Protein AF-A0A2B5Y6H7-F1 (afdb_monomer_lite)

pLDDT: mean 92.33, std 8.43, range [41.19, 98.56]

Sequence (160 aa):
MNVESIHEKLNVLRNEIKEMGGIIDLDWCGKLLYPYYEYFNDNKLRYRSGSLVAFWGLLIEWEDESGFPFYTGTEEYDCHHFDMYVKEFLKYAPKIKRQFPNVYLAIVKSLMELDKREQWESEFPNICKELFDNVRGELFHTDVQNIDYDKVYQEGRMLY

Structure (mmCIF, N/CA/C/O backbone):
data_AF-A0A2B5Y6H7-F1
#
_entry.id   AF-A0A2B5Y6H7-F1
#
loop_
_atom_site.group_PDB
_atom_site.id
_atom_site.type_symbol
_atom_site.label_atom_id
_atom_site.label_alt_id
_atom_site.label_comp_id
_atom_site.label_asym_id
_atom_site.label_entity_id
_atom_site.label_seq_id
_atom_site.pdbx_PDB_ins_code
_atom_site.Cartn_x
_atom_site.Cartn_y
_atom_site.Cartn_z
_atom_site.occupancy
_atom_site.B_iso_or_equiv
_atom_site.auth_seq_id
_atom_site.auth_comp_id
_atom_site.auth_asym_id
_atom_site.auth_atom_id
_atom_site.pdbx_PDB_model_num
ATOM 1 N N . MET A 1 1 ? 4.435 -25.465 -8.992 1.00 41.19 1 MET A N 1
ATOM 2 C CA . MET A 1 1 ? 4.815 -24.501 -7.941 1.00 41.19 1 MET A CA 1
ATOM 3 C C . MET A 1 1 ? 3.761 -24.579 -6.860 1.00 41.19 1 MET A C 1
ATOM 5 O O . MET A 1 1 ? 2.588 -24.446 -7.187 1.00 41.19 1 MET A O 1
ATOM 9 N N . ASN A 1 2 ? 4.152 -24.894 -5.624 1.00 44.19 2 ASN A N 1
ATOM 10 C CA . ASN A 1 2 ? 3.255 -24.726 -4.484 1.00 44.19 2 ASN A CA 1
ATOM 11 C C . ASN A 1 2 ? 3.038 -23.220 -4.350 1.00 44.19 2 ASN A C 1
ATOM 13 O O . ASN A 1 2 ? 3.989 -22.497 -4.074 1.00 44.19 2 ASN A O 1
ATOM 17 N N . VAL A 1 3 ? 1.831 -22.744 -4.643 1.00 58.78 3 VAL A N 1
ATOM 18 C CA . VAL A 1 3 ? 1.465 -21.363 -4.335 1.00 58.78 3 VAL A CA 1
ATOM 19 C C . VAL A 1 3 ? 1.400 -21.302 -2.814 1.00 58.78 3 VAL A C 1
ATOM 21 O O . VAL A 1 3 ? 0.500 -21.899 -2.223 1.00 58.78 3 VAL A O 1
ATOM 24 N N . GLU A 1 4 ? 2.397 -20.683 -2.181 1.00 74.56 4 GLU A N 1
ATOM 25 C CA . GLU A 1 4 ? 2.371 -20.467 -0.734 1.00 74.56 4 GLU A CA 1
ATOM 26 C C . GLU A 1 4 ? 1.090 -19.722 -0.361 1.00 74.56 4 GLU A C 1
ATOM 28 O O . GLU A 1 4 ? 0.618 -18.833 -1.075 1.00 74.56 4 GLU A O 1
ATOM 33 N N . SER A 1 5 ? 0.475 -20.116 0.746 1.00 91.31 5 SER A N 1
ATOM 34 C CA . SER A 1 5 ? -0.770 -19.493 1.167 1.00 91.31 5 SER A CA 1
ATOM 35 C C . SER A 1 5 ? -0.493 -18.119 1.781 1.00 91.31 5 SER A C 1
ATOM 37 O O . SER A 1 5 ? 0.464 -17.943 2.535 1.00 91.31 5 SER A O 1
ATOM 39 N N . ILE A 1 6 ? -1.399 -17.157 1.580 1.00 94.38 6 ILE A N 1
ATOM 40 C CA . ILE A 1 6 ? -1.380 -15.869 2.301 1.00 94.38 6 ILE A CA 1
ATOM 41 C C . ILE A 1 6 ? -1.240 -16.056 3.821 1.00 94.38 6 ILE A C 1
ATOM 43 O O . ILE A 1 6 ? -0.663 -15.229 4.520 1.00 94.38 6 ILE A O 1
ATOM 47 N N . HIS A 1 7 ? -1.755 -17.164 4.361 1.00 94.69 7 HIS A N 1
ATOM 48 C CA . HIS A 1 7 ? -1.626 -17.475 5.776 1.00 94.69 7 HIS A CA 1
ATOM 49 C C . HIS A 1 7 ? -0.163 -17.661 6.198 1.00 94.69 7 HIS A C 1
ATOM 51 O O . HIS A 1 7 ? 0.236 -17.113 7.224 1.00 94.69 7 HIS A O 1
ATOM 57 N N . GLU A 1 8 ? 0.614 -18.414 5.419 1.00 95.06 8 GLU A N 1
ATOM 58 C CA . GLU A 1 8 ? 2.041 -18.647 5.658 1.00 95.06 8 GLU A CA 1
ATOM 59 C C . GLU A 1 8 ? 2.830 -17.353 5.490 1.00 95.06 8 GLU A C 1
ATOM 61 O O . GLU A 1 8 ? 3.548 -16.974 6.411 1.00 95.06 8 GLU A O 1
ATOM 66 N N . LYS A 1 9 ? 2.606 -16.607 4.403 1.00 95.56 9 LYS A N 1
ATOM 67 C CA . LYS A 1 9 ? 3.276 -15.319 4.166 1.00 95.56 9 LYS A CA 1
ATOM 68 C C . LYS A 1 9 ? 3.047 -14.312 5.289 1.00 95.56 9 LYS A C 1
ATOM 70 O O . LYS A 1 9 ? 3.993 -13.721 5.796 1.00 95.56 9 LYS A O 1
ATOM 75 N N . LEU A 1 10 ? 1.810 -14.188 5.772 1.00 95.62 10 LEU A N 1
ATOM 76 C CA . LEU A 1 10 ? 1.516 -13.318 6.911 1.00 95.62 10 LEU A CA 1
ATOM 77 C C . LEU A 1 10 ? 2.076 -13.847 8.239 1.00 95.62 10 LEU A C 1
ATOM 79 O O . LEU A 1 10 ? 2.258 -13.055 9.157 1.00 95.62 10 LEU A O 1
ATOM 83 N N . ASN A 1 11 ? 2.320 -15.155 8.392 1.00 94.69 11 ASN A N 1
ATOM 84 C CA . ASN A 1 11 ? 3.066 -15.668 9.549 1.00 94.69 11 ASN A CA 1
ATOM 85 C C . ASN A 1 11 ? 4.5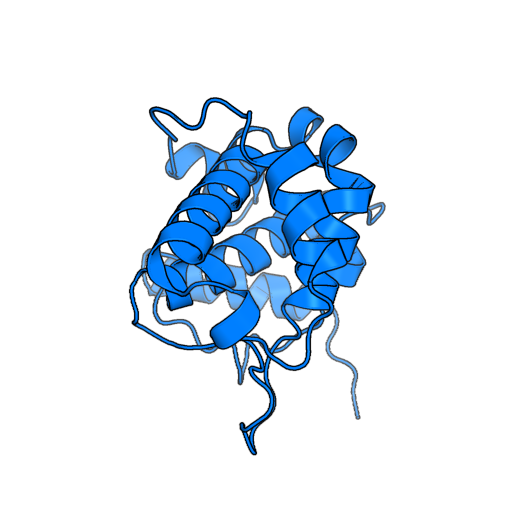48 -15.286 9.455 1.00 94.69 11 ASN A C 1
ATOM 87 O O . ASN A 1 11 ? 5.117 -14.884 10.466 1.00 94.69 11 ASN A O 1
ATOM 91 N N . VAL A 1 12 ? 5.153 -15.392 8.267 1.00 95.81 12 VAL A N 1
ATOM 92 C CA . VAL A 1 12 ? 6.550 -14.995 8.031 1.00 95.81 12 VAL A CA 1
ATOM 93 C C . VAL A 1 12 ? 6.722 -13.504 8.306 1.00 95.81 12 VAL A C 1
ATOM 95 O O . VAL A 1 12 ? 7.489 -13.163 9.199 1.00 95.81 12 VAL A O 1
ATOM 98 N N . LEU A 1 13 ? 5.918 -12.643 7.670 1.00 95.69 13 LEU A N 1
ATOM 99 C CA . LEU A 1 13 ? 5.938 -11.190 7.892 1.00 95.69 13 LEU A CA 1
ATOM 100 C C . LEU A 1 13 ? 5.834 -10.844 9.376 1.00 95.69 13 LEU A C 1
ATOM 102 O O . LEU A 1 13 ? 6.593 -10.042 9.909 1.00 95.69 13 LEU A O 1
ATOM 106 N N . ARG A 1 14 ? 4.890 -11.485 10.067 1.00 94.19 14 ARG A N 1
ATOM 107 C CA . ARG A 1 14 ? 4.683 -11.271 11.494 1.00 94.19 14 ARG A CA 1
ATOM 108 C C . ARG A 1 14 ? 5.924 -11.610 12.324 1.00 94.19 14 ARG A C 1
ATOM 110 O O . ARG A 1 14 ? 6.213 -10.914 13.295 1.00 94.19 14 ARG A O 1
ATOM 117 N N . ASN A 1 15 ? 6.594 -12.711 12.001 1.00 93.94 15 ASN A N 1
ATOM 118 C CA . ASN A 1 15 ? 7.781 -13.149 12.723 1.00 93.94 15 ASN A CA 1
ATOM 119 C C . ASN A 1 15 ? 8.968 -12.228 12.438 1.00 93.94 15 ASN A C 1
ATOM 121 O O . ASN A 1 15 ? 9.637 -11.836 13.388 1.00 93.94 15 ASN A O 1
ATOM 125 N N . GLU A 1 16 ? 9.163 -11.820 11.184 1.00 93.56 16 GLU A N 1
ATOM 126 C CA . GLU A 1 16 ? 10.231 -10.888 10.812 1.00 93.56 16 GLU A CA 1
ATOM 127 C C . GLU A 1 16 ? 10.041 -9.519 11.479 1.00 93.56 16 GLU A C 1
ATOM 129 O O . GLU A 1 16 ? 10.975 -9.021 12.098 1.00 93.56 16 GLU A O 1
ATOM 134 N N . ILE A 1 17 ? 8.813 -8.978 11.518 1.00 92.75 17 ILE A N 1
ATOM 135 C CA . ILE A 1 17 ? 8.529 -7.722 12.239 1.00 92.75 17 ILE A CA 1
ATOM 136 C C . ILE A 1 17 ? 8.917 -7.813 13.721 1.00 92.75 17 ILE A C 1
ATOM 138 O O . ILE A 1 17 ? 9.434 -6.861 14.306 1.00 92.75 17 ILE A O 1
ATOM 142 N N . LYS A 1 18 ? 8.657 -8.959 14.358 1.00 90.62 18 LYS A N 1
ATOM 143 C CA . LYS A 1 18 ? 9.010 -9.175 15.767 1.00 90.62 18 LYS A CA 1
ATOM 144 C C . LYS A 1 18 ? 10.511 -9.316 15.984 1.00 90.62 18 LYS A C 1
ATOM 146 O O . LYS A 1 18 ? 10.998 -8.869 17.016 1.00 90.62 18 LYS A O 1
ATOM 151 N N . GLU A 1 19 ? 11.203 -9.981 15.067 1.00 89.31 19 GLU A N 1
ATOM 152 C CA . GLU A 1 19 ? 12.645 -10.214 15.143 1.00 89.31 19 GLU A CA 1
ATOM 153 C C . GLU A 1 19 ? 13.430 -8.919 14.911 1.00 89.31 19 GLU A C 1
ATOM 155 O O . GLU A 1 19 ? 14.331 -8.604 15.686 1.00 89.31 19 GLU A O 1
ATOM 160 N N . MET A 1 20 ? 13.023 -8.136 13.911 1.00 87.44 20 MET A N 1
ATOM 161 C CA . MET A 1 20 ? 13.678 -6.886 13.516 1.00 87.44 20 MET A CA 1
ATOM 162 C C . MET A 1 20 ? 13.225 -5.678 14.348 1.00 87.44 20 MET A C 1
ATOM 164 O O . MET A 1 20 ? 13.882 -4.642 14.356 1.00 87.44 20 MET A O 1
ATOM 168 N N . GLY A 1 21 ? 12.103 -5.791 15.068 1.00 86.12 21 GLY A N 1
ATOM 169 C CA . GLY A 1 21 ? 11.526 -4.688 15.842 1.00 86.12 21 GLY A CA 1
ATOM 170 C C . GLY A 1 21 ? 10.873 -3.599 14.980 1.00 86.12 21 GLY A C 1
ATOM 171 O O . GLY A 1 21 ? 10.641 -2.494 15.468 1.00 86.12 21 GLY A O 1
ATOM 172 N N . GLY A 1 22 ? 10.569 -3.900 13.715 1.00 88.12 22 GLY A N 1
ATOM 173 C CA . GLY A 1 22 ? 10.042 -2.962 12.726 1.00 88.12 22 GLY A CA 1
ATOM 174 C C . GLY A 1 22 ? 9.714 -3.651 11.401 1.00 88.12 22 GLY A C 1
ATOM 175 O O . GLY A 1 22 ? 9.848 -4.863 11.283 1.00 88.12 22 GLY A O 1
ATOM 176 N N . ILE A 1 23 ? 9.248 -2.885 10.414 1.00 89.38 23 ILE A N 1
ATOM 177 C CA . ILE A 1 23 ? 8.813 -3.391 9.098 1.00 89.38 23 ILE A CA 1
ATOM 178 C C . ILE A 1 23 ? 9.712 -2.915 7.940 1.00 89.38 23 ILE A C 1
ATOM 180 O O . ILE A 1 23 ? 9.321 -2.997 6.783 1.00 89.38 23 ILE A O 1
ATOM 184 N N . ILE A 1 24 ? 10.896 -2.400 8.273 1.00 87.69 24 ILE A N 1
ATOM 185 C CA . ILE A 1 24 ? 11.934 -1.953 7.334 1.00 87.69 24 ILE A CA 1
ATOM 186 C C . ILE A 1 24 ? 13.042 -3.016 7.314 1.00 87.69 24 ILE A C 1
ATOM 188 O O . ILE A 1 24 ? 13.235 -3.699 8.325 1.00 87.69 24 ILE A O 1
ATOM 192 N N . ASP A 1 25 ? 13.761 -3.128 6.200 1.00 89.62 25 ASP A N 1
ATOM 193 C CA . ASP A 1 25 ? 14.863 -4.059 5.944 1.00 89.62 25 ASP A CA 1
ATOM 194 C C . ASP A 1 25 ? 14.410 -5.528 6.022 1.00 89.62 25 ASP A C 1
ATOM 196 O O . ASP A 1 25 ? 15.066 -6.397 6.601 1.00 89.62 25 ASP A O 1
ATOM 200 N N . LEU A 1 26 ? 13.216 -5.805 5.479 1.00 93.94 26 LEU A N 1
ATOM 201 C CA . LEU A 1 26 ? 12.676 -7.165 5.362 1.00 93.94 26 LEU A CA 1
ATOM 202 C C . LEU A 1 26 ? 12.898 -7.732 3.953 1.00 93.94 26 LEU A C 1
ATOM 204 O O . LEU A 1 26 ? 13.031 -6.999 2.975 1.00 93.94 26 LEU A O 1
ATOM 208 N N . ASP A 1 27 ? 12.874 -9.063 3.816 1.00 93.62 27 ASP A N 1
ATOM 209 C CA . ASP A 1 27 ? 13.116 -9.756 2.540 1.00 93.62 27 ASP A CA 1
ATOM 210 C C . ASP A 1 27 ? 11.882 -9.720 1.609 1.00 93.62 27 ASP A C 1
ATOM 212 O O . ASP A 1 27 ? 11.265 -10.744 1.286 1.00 93.62 27 ASP A O 1
ATOM 216 N N . TRP A 1 28 ? 11.490 -8.508 1.201 1.00 95.25 28 TRP A N 1
ATOM 217 C CA . TRP A 1 28 ? 10.280 -8.195 0.435 1.00 95.25 28 TRP A CA 1
ATOM 218 C C . TRP A 1 28 ? 10.212 -8.867 -0.932 1.00 95.25 28 TRP A C 1
ATOM 220 O O . TRP A 1 28 ? 9.129 -9.299 -1.333 1.00 95.25 28 TRP A O 1
ATOM 230 N N . CYS A 1 29 ? 11.344 -8.969 -1.629 1.00 93.94 29 CYS A N 1
ATOM 231 C CA . CYS A 1 29 ? 11.440 -9.578 -2.959 1.00 93.94 29 CYS A CA 1
ATOM 232 C C . CYS A 1 29 ? 11.867 -11.057 -2.925 1.00 93.94 29 CYS A C 1
ATOM 234 O O . CYS A 1 29 ? 11.866 -11.718 -3.959 1.00 93.94 29 CYS A O 1
ATOM 236 N N . GLY A 1 30 ? 12.180 -11.605 -1.747 1.00 93.12 30 GLY A N 1
ATOM 237 C CA . GLY A 1 30 ? 12.441 -13.027 -1.530 1.00 93.12 30 GLY A CA 1
ATOM 238 C C . GLY A 1 30 ? 11.331 -13.688 -0.715 1.00 93.12 30 GLY A C 1
ATOM 239 O O . GLY A 1 30 ? 10.242 -13.981 -1.220 1.00 93.12 30 GLY A O 1
ATOM 240 N N . LYS A 1 31 ? 11.590 -13.958 0.567 1.00 93.75 31 LYS A N 1
ATOM 241 C CA . LYS A 1 31 ? 10.668 -14.673 1.472 1.00 93.75 31 LYS A CA 1
ATOM 242 C C . LYS A 1 31 ? 9.283 -14.045 1.565 1.00 93.75 31 LYS A C 1
ATOM 244 O O . LYS A 1 31 ? 8.303 -14.777 1.725 1.00 93.75 31 LYS A O 1
ATOM 249 N N . LEU A 1 32 ? 9.174 -12.726 1.474 1.00 95.38 32 LEU A N 1
ATOM 250 C CA . LEU A 1 32 ? 7.906 -12.011 1.590 1.00 95.38 32 LEU A CA 1
ATOM 251 C C . LEU A 1 32 ? 7.265 -11.686 0.242 1.00 95.38 32 LEU A C 1
ATOM 253 O O . LEU A 1 32 ? 6.168 -11.126 0.244 1.00 95.38 32 LEU A O 1
ATOM 257 N N . LEU A 1 33 ? 7.863 -12.086 -0.884 1.00 96.19 33 LEU A N 1
ATOM 258 C CA . LEU A 1 33 ? 7.290 -11.850 -2.204 1.00 96.19 33 LEU A CA 1
ATOM 259 C C . LEU A 1 33 ? 5.940 -12.565 -2.338 1.00 96.19 33 LEU A C 1
ATOM 261 O O . LEU A 1 33 ? 5.850 -13.798 -2.307 1.00 96.19 33 LEU A O 1
ATOM 265 N N . TYR A 1 34 ? 4.874 -11.771 -2.442 1.00 96.88 34 TYR A N 1
ATOM 266 C CA . TYR A 1 34 ? 3.496 -12.241 -2.522 1.00 96.88 34 TYR A CA 1
ATOM 267 C C . TYR A 1 34 ? 2.563 -11.127 -3.022 1.00 96.88 34 TYR A C 1
ATOM 269 O O . TYR A 1 34 ? 2.774 -9.969 -2.658 1.00 96.88 34 TYR A O 1
ATOM 277 N N . PRO A 1 35 ? 1.499 -11.430 -3.792 1.00 96.88 35 PRO A N 1
ATOM 278 C CA . PRO A 1 35 ? 0.531 -10.428 -4.242 1.00 96.88 35 PRO A CA 1
ATOM 279 C C . PRO A 1 35 ? -0.459 -10.050 -3.122 1.00 96.88 35 PRO A C 1
ATOM 281 O O . PRO A 1 35 ? -1.652 -10.344 -3.185 1.00 96.88 35 PRO A O 1
ATOM 284 N N . TYR A 1 36 ? 0.014 -9.380 -2.066 1.00 98.00 36 TYR A N 1
ATOM 285 C CA . TYR A 1 36 ? -0.821 -9.007 -0.913 1.00 98.00 36 TYR A CA 1
ATOM 286 C C . TYR A 1 36 ? -2.026 -8.130 -1.299 1.00 98.00 36 TYR A C 1
ATOM 288 O O . TYR A 1 36 ? -3.072 -8.200 -0.649 1.00 98.00 36 TYR A O 1
ATOM 296 N N . TYR A 1 37 ? -1.921 -7.344 -2.376 1.00 98.31 37 TYR A N 1
ATOM 297 C CA . TYR A 1 37 ? -3.003 -6.484 -2.869 1.00 98.31 37 TYR A CA 1
ATOM 298 C C . TYR A 1 37 ? -4.311 -7.241 -3.161 1.00 98.31 37 TYR A C 1
ATOM 300 O O . TYR A 1 37 ? -5.392 -6.680 -2.973 1.00 98.31 37 TYR A O 1
ATOM 308 N N . GLU A 1 38 ? -4.246 -8.529 -3.522 1.00 97.94 38 GLU A N 1
ATOM 309 C CA . GLU A 1 38 ? -5.430 -9.367 -3.778 1.00 97.94 38 GLU A CA 1
ATOM 310 C C . GLU A 1 38 ? -6.323 -9.532 -2.536 1.00 97.94 38 GLU A C 1
ATOM 312 O O . GLU A 1 38 ? -7.513 -9.842 -2.635 1.00 97.94 38 GLU A O 1
ATOM 317 N N . TYR A 1 39 ? -5.770 -9.283 -1.347 1.00 97.75 39 TYR A N 1
ATOM 318 C CA . TYR A 1 39 ? -6.416 -9.544 -0.066 1.00 97.75 39 TYR A CA 1
ATOM 319 C C . TYR A 1 39 ? -6.908 -8.282 0.650 1.00 97.75 39 TYR A C 1
ATOM 321 O O . TYR A 1 39 ? -7.474 -8.393 1.739 1.00 97.75 39 TYR A O 1
ATOM 329 N N . PHE A 1 40 ? -6.793 -7.086 0.059 1.00 98.06 40 PHE A N 1
ATOM 330 C CA . PHE A 1 40 ? -7.254 -5.827 0.677 1.00 98.06 40 PHE A CA 1
ATOM 331 C C . PHE A 1 40 ? -8.750 -5.811 1.014 1.00 98.06 40 PHE A C 1
ATOM 333 O O . PHE A 1 40 ? -9.187 -5.124 1.942 1.00 98.06 40 PHE A O 1
ATOM 340 N N . ASN A 1 41 ? -9.543 -6.622 0.315 1.00 96.94 41 ASN A N 1
ATOM 341 C CA . ASN A 1 41 ? -10.977 -6.771 0.542 1.00 96.94 41 ASN A CA 1
ATOM 342 C C . ASN A 1 41 ? -11.398 -8.203 0.920 1.00 96.94 41 ASN A C 1
ATOM 344 O O . ASN A 1 41 ? -12.585 -8.524 0.864 1.00 96.94 41 ASN A O 1
ATOM 348 N N . ASP A 1 42 ? -10.457 -9.050 1.351 1.00 96.94 42 ASP A N 1
ATOM 349 C CA . ASP A 1 42 ? -10.722 -10.439 1.750 1.00 96.94 42 ASP A CA 1
ATOM 350 C C . ASP A 1 42 ? -11.791 -10.542 2.857 1.00 96.94 42 ASP A C 1
ATOM 352 O O . ASP A 1 42 ? -11.970 -9.636 3.673 1.00 96.94 42 ASP A O 1
ATOM 356 N N . ASN A 1 43 ? -12.519 -11.655 2.933 1.00 94.69 43 ASN A N 1
ATOM 357 C CA . ASN A 1 43 ? -13.540 -11.864 3.965 1.00 94.69 43 ASN A CA 1
ATOM 358 C C . ASN A 1 43 ? -12.947 -12.001 5.379 1.00 94.69 43 ASN A C 1
ATOM 360 O O . ASN A 1 43 ? -13.574 -11.588 6.360 1.00 94.69 43 ASN A O 1
ATOM 364 N N . LYS A 1 44 ? -11.736 -12.546 5.500 1.00 94.62 44 LYS A N 1
ATOM 365 C CA . LYS A 1 44 ? -11.021 -12.746 6.758 1.00 94.62 44 LYS A CA 1
ATOM 366 C C . LYS A 1 44 ? -10.260 -11.479 7.129 1.00 94.62 44 LYS A C 1
ATOM 368 O O . LYS A 1 44 ? -9.327 -11.057 6.452 1.00 94.62 44 LYS A O 1
ATOM 373 N N . LEU A 1 45 ? -10.612 -10.922 8.289 1.00 93.56 45 LEU A N 1
ATOM 374 C CA . LEU A 1 45 ? -10.020 -9.684 8.803 1.00 93.56 45 LEU A CA 1
ATOM 375 C C . LEU A 1 45 ? -8.487 -9.728 8.849 1.00 93.56 45 LEU A C 1
ATOM 377 O O . LEU A 1 45 ? -7.855 -8.753 8.472 1.00 93.56 45 LEU A O 1
ATOM 381 N N . ARG A 1 46 ? -7.914 -10.866 9.261 1.00 93.62 46 ARG A N 1
ATOM 382 C CA . ARG A 1 46 ? -6.463 -11.074 9.338 1.00 93.62 46 ARG A CA 1
ATOM 383 C C . ARG A 1 46 ? -5.764 -10.901 7.986 1.00 93.62 46 ARG A C 1
ATOM 385 O O . ARG A 1 46 ? -4.659 -10.379 7.950 1.00 93.62 46 ARG A O 1
ATOM 392 N N . TYR A 1 47 ? -6.376 -11.374 6.901 1.00 95.56 47 TYR A N 1
ATOM 393 C CA . TYR A 1 47 ? -5.764 -11.287 5.575 1.00 95.56 47 TYR A CA 1
ATOM 394 C C . TYR A 1 47 ? -5.834 -9.858 5.049 1.00 95.56 47 TYR A C 1
ATOM 396 O O . TYR A 1 47 ? -4.828 -9.360 4.558 1.00 95.56 47 TYR A O 1
ATOM 404 N N . ARG A 1 48 ? -6.959 -9.164 5.274 1.00 96.00 48 ARG A N 1
ATOM 405 C CA . ARG A 1 48 ? -7.068 -7.727 4.985 1.00 96.00 48 ARG A CA 1
ATOM 406 C C . ARG A 1 48 ? -6.035 -6.909 5.748 1.00 96.00 48 ARG A C 1
ATOM 408 O O . ARG A 1 48 ? -5.229 -6.223 5.134 1.00 96.00 48 ARG A O 1
ATOM 415 N N . SER A 1 49 ? -6.059 -6.991 7.080 1.00 95.81 49 SER A N 1
ATOM 416 C CA . SER A 1 49 ? -5.205 -6.168 7.938 1.00 95.81 49 SER A CA 1
ATOM 417 C C . SER A 1 49 ? -3.732 -6.435 7.670 1.00 95.81 49 SER A C 1
ATOM 419 O O . SER A 1 49 ? -2.950 -5.499 7.547 1.00 95.81 49 SER A O 1
ATOM 421 N N . GLY A 1 50 ? -3.359 -7.708 7.529 1.00 96.38 50 GLY A N 1
ATOM 422 C CA . GLY A 1 50 ? -1.968 -8.063 7.320 1.00 96.38 50 GLY A CA 1
ATOM 423 C C . GLY A 1 50 ? -1.437 -7.689 5.948 1.00 96.38 50 GLY A C 1
ATOM 424 O O . GLY A 1 50 ? -0.304 -7.238 5.851 1.00 96.38 50 GLY A O 1
ATOM 425 N N . SER A 1 51 ? -2.266 -7.785 4.913 1.00 97.88 51 SER A N 1
ATOM 426 C CA . SER A 1 51 ? -1.873 -7.368 3.566 1.00 97.88 51 SER A CA 1
ATOM 427 C C . SER A 1 51 ? -1.706 -5.857 3.455 1.00 97.88 51 SER A C 1
ATOM 429 O O . SER A 1 51 ? -0.803 -5.390 2.773 1.00 97.88 51 SER A O 1
ATOM 431 N N . LEU A 1 52 ? -2.534 -5.079 4.161 1.00 98.44 52 LEU A N 1
ATOM 432 C CA . LEU A 1 52 ? -2.369 -3.626 4.229 1.00 98.44 52 LEU A CA 1
ATOM 433 C C . LEU A 1 52 ? -1.080 -3.237 4.961 1.00 98.44 52 LEU A C 1
ATOM 435 O O . LEU A 1 52 ? -0.390 -2.323 4.526 1.00 98.44 52 LEU A O 1
ATOM 439 N N . VAL A 1 53 ? -0.725 -3.952 6.033 1.00 97.62 53 VAL A N 1
ATOM 440 C CA . VAL A 1 53 ? 0.564 -3.742 6.705 1.00 97.62 53 VAL A CA 1
ATOM 441 C C . VAL A 1 53 ? 1.734 -4.151 5.813 1.00 97.62 53 VAL A C 1
ATOM 443 O O . VAL A 1 53 ? 2.709 -3.417 5.766 1.00 97.62 53 VAL A O 1
ATOM 446 N N . ALA A 1 54 ? 1.629 -5.247 5.055 1.00 97.81 54 ALA A N 1
ATOM 447 C CA . ALA A 1 54 ? 2.637 -5.604 4.056 1.00 97.81 54 ALA A CA 1
ATOM 448 C C . ALA A 1 54 ? 2.821 -4.487 3.018 1.00 97.81 54 ALA A C 1
ATOM 450 O O . ALA A 1 54 ? 3.945 -4.098 2.732 1.00 97.81 54 ALA A O 1
ATOM 451 N N . PHE A 1 55 ? 1.724 -3.916 2.508 1.00 98.50 55 PHE A N 1
ATOM 452 C CA . PHE A 1 55 ? 1.807 -2.792 1.578 1.00 98.50 55 PHE A CA 1
ATOM 453 C C . PHE A 1 55 ? 2.465 -1.561 2.202 1.00 98.50 55 PHE A C 1
ATOM 455 O O . PHE A 1 55 ? 3.341 -0.970 1.583 1.00 98.50 55 PHE A O 1
ATOM 462 N N . TRP A 1 56 ? 2.100 -1.205 3.435 1.00 98.12 56 TRP A N 1
ATOM 463 C CA . TRP A 1 56 ? 2.788 -0.135 4.156 1.00 98.12 56 TRP A CA 1
ATOM 464 C C . TRP A 1 56 ? 4.287 -0.426 4.329 1.00 98.12 56 TRP A C 1
ATOM 466 O O . TRP A 1 56 ? 5.093 0.468 4.105 1.00 98.12 56 TRP A O 1
ATOM 476 N N . GLY A 1 57 ? 4.651 -1.674 4.637 1.00 97.19 57 GLY A N 1
ATOM 477 C CA . GLY A 1 57 ? 6.032 -2.154 4.699 1.00 97.19 57 GLY A CA 1
ATOM 478 C C . GLY A 1 57 ? 6.816 -1.908 3.411 1.00 97.19 57 GLY A C 1
ATOM 479 O O . GLY A 1 57 ? 7.872 -1.292 3.439 1.00 97.19 57 GLY A O 1
ATOM 480 N N . LEU A 1 58 ? 6.249 -2.291 2.266 1.00 97.81 58 LEU A N 1
ATOM 481 C CA . LEU A 1 58 ? 6.856 -2.047 0.952 1.00 97.81 58 LEU A CA 1
ATOM 482 C C . LEU A 1 58 ? 7.063 -0.549 0.667 1.00 97.81 58 LEU A C 1
ATOM 484 O O . LEU A 1 58 ? 8.061 -0.166 0.066 1.00 97.81 58 LEU A O 1
ATOM 488 N N . LEU A 1 59 ? 6.114 0.298 1.082 1.00 97.69 59 LEU A N 1
ATOM 489 C CA . LEU A 1 59 ? 6.222 1.748 0.906 1.00 97.69 59 LEU A CA 1
ATOM 490 C C . LEU A 1 59 ? 7.315 2.345 1.792 1.00 97.69 59 LEU A C 1
ATOM 492 O O . LEU A 1 59 ? 8.084 3.165 1.307 1.00 97.69 59 LEU A O 1
ATOM 496 N N . ILE A 1 60 ? 7.383 1.952 3.067 1.00 95.12 60 ILE A N 1
ATOM 497 C CA . ILE A 1 60 ? 8.359 2.519 4.003 1.00 95.12 60 ILE A CA 1
ATOM 498 C C . ILE A 1 60 ? 9.780 2.017 3.731 1.00 95.12 60 ILE A C 1
ATOM 500 O O . ILE A 1 60 ? 10.721 2.775 3.914 1.00 95.12 60 ILE A O 1
ATOM 504 N N . GLU A 1 61 ? 9.931 0.787 3.230 1.00 94.94 61 GLU A N 1
ATOM 505 C CA . GLU A 1 61 ? 11.205 0.262 2.724 1.00 94.94 61 GLU A CA 1
ATOM 506 C C . GLU A 1 61 ? 11.801 1.190 1.658 1.00 94.94 61 GLU A C 1
ATOM 508 O O . GLU A 1 61 ? 12.970 1.569 1.724 1.00 94.94 61 GLU A O 1
ATOM 513 N N . TRP A 1 62 ? 10.951 1.596 0.710 1.00 94.75 62 TRP A N 1
ATOM 514 C CA . TRP A 1 62 ? 11.312 2.531 -0.347 1.00 94.75 62 TRP A CA 1
ATOM 515 C C . TRP A 1 62 ? 11.514 3.945 0.204 1.00 94.75 62 TRP A C 1
ATOM 517 O O . TRP A 1 62 ? 12.488 4.617 -0.134 1.00 94.75 62 TRP A O 1
ATOM 527 N N . GLU A 1 63 ? 10.606 4.425 1.057 1.00 92.94 63 GLU A N 1
ATOM 528 C CA . GLU A 1 63 ? 10.663 5.762 1.665 1.00 92.94 63 GLU A CA 1
ATOM 529 C C . GLU A 1 63 ? 11.962 5.965 2.454 1.00 92.94 63 GLU A C 1
ATOM 531 O O . GLU A 1 63 ? 12.559 7.032 2.370 1.00 92.94 63 GLU A O 1
ATOM 536 N N . ASP A 1 64 ? 12.440 4.942 3.157 1.00 92.19 64 ASP A N 1
ATOM 537 C CA . ASP A 1 64 ? 13.694 4.975 3.917 1.00 92.19 64 ASP A CA 1
ATOM 538 C C . ASP A 1 64 ? 14.941 4.682 3.060 1.00 92.19 64 ASP A C 1
ATOM 540 O O . ASP A 1 64 ? 16.060 4.755 3.555 1.00 92.19 64 ASP A O 1
ATO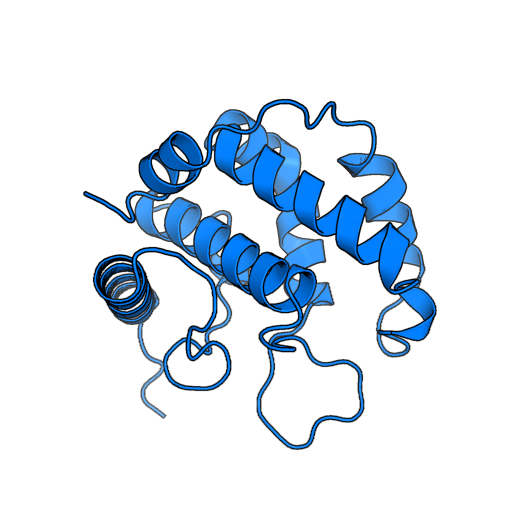M 544 N N . GLU A 1 65 ? 14.764 4.367 1.771 1.00 91.88 65 GLU A N 1
ATOM 545 C CA . GLU A 1 65 ? 15.842 4.000 0.832 1.00 91.88 65 GLU A CA 1
ATOM 546 C C . GLU A 1 65 ? 16.639 2.755 1.275 1.00 91.88 65 GLU A C 1
ATOM 548 O O . GLU A 1 65 ? 17.748 2.508 0.797 1.00 91.88 65 GLU A O 1
ATOM 553 N N . SER A 1 66 ? 16.051 1.945 2.162 1.00 89.00 66 SER A N 1
ATOM 554 C CA . SER A 1 66 ? 16.606 0.672 2.636 1.00 89.00 66 SER A CA 1
ATOM 555 C C . SER A 1 66 ? 16.467 -0.435 1.581 1.00 89.00 66 SER A C 1
ATOM 557 O O . SER A 1 66 ? 17.333 -1.303 1.458 1.00 89.00 66 SER A O 1
ATOM 559 N N . GLY A 1 67 ? 15.451 -0.336 0.719 1.00 90.88 67 GLY A N 1
ATOM 560 C CA . GLY A 1 67 ? 15.261 -1.224 -0.421 1.00 90.88 67 GLY A CA 1
ATOM 561 C C . GLY A 1 67 ? 14.234 -0.693 -1.419 1.00 90.88 67 GLY A C 1
ATOM 562 O O . GLY A 1 67 ? 13.405 0.151 -1.098 1.00 90.88 67 GLY A O 1
ATOM 563 N N . PHE A 1 68 ? 14.262 -1.217 -2.647 1.00 92.88 68 PHE A N 1
ATOM 564 C CA . PHE A 1 68 ? 13.383 -0.781 -3.742 1.00 92.88 68 PHE A CA 1
ATOM 565 C C . PHE A 1 68 ? 12.497 -1.945 -4.201 1.00 92.88 68 PHE A C 1
ATOM 567 O O . PHE A 1 68 ? 12.798 -2.609 -5.192 1.00 92.88 68 PHE A O 1
ATOM 574 N N . PRO A 1 69 ? 11.427 -2.276 -3.452 1.00 94.75 69 PRO A N 1
ATOM 575 C CA . PRO A 1 69 ? 10.705 -3.526 -3.668 1.00 94.75 69 PRO A CA 1
ATOM 576 C C . PRO A 1 69 ? 9.749 -3.521 -4.867 1.00 94.75 69 PRO A C 1
ATOM 578 O O . PRO A 1 69 ? 9.208 -4.576 -5.208 1.00 94.75 69 PRO A O 1
ATOM 581 N N . PHE A 1 70 ? 9.482 -2.368 -5.486 1.00 96.06 70 PHE A N 1
ATOM 582 C CA . PHE A 1 70 ? 8.584 -2.274 -6.639 1.00 96.06 70 PHE A CA 1
ATOM 583 C C . PHE A 1 70 ? 9.325 -2.288 -7.980 1.00 96.06 70 PHE A C 1
ATOM 585 O O . PHE A 1 70 ? 10.430 -1.783 -8.112 1.00 96.06 70 PHE A O 1
ATOM 592 N N . TYR A 1 71 ? 8.670 -2.843 -8.996 1.00 94.12 71 TYR A N 1
ATOM 593 C CA . TYR A 1 71 ? 9.157 -2.864 -10.371 1.00 94.12 71 TYR A CA 1
ATOM 594 C C . TYR A 1 71 ? 9.027 -1.488 -11.042 1.00 94.12 71 TYR A C 1
ATOM 596 O O . TYR A 1 71 ? 7.905 -0.996 -11.210 1.00 94.12 71 TYR A O 1
ATOM 604 N N . THR A 1 72 ? 10.142 -0.917 -11.499 1.00 92.50 72 THR A N 1
ATOM 605 C CA . THR A 1 72 ? 10.196 0.360 -12.241 1.00 92.50 72 THR A CA 1
ATOM 606 C C . THR A 1 72 ? 10.191 0.170 -13.758 1.00 92.50 72 THR A C 1
ATOM 608 O O . THR A 1 72 ? 9.934 1.107 -14.512 1.00 92.50 72 THR A O 1
ATOM 611 N N . GLY A 1 73 ? 10.436 -1.053 -14.243 1.00 86.06 73 GLY A N 1
ATOM 612 C CA . GLY A 1 73 ? 10.517 -1.347 -15.679 1.00 86.06 73 GLY A CA 1
ATOM 613 C C . GLY A 1 73 ? 11.857 -1.921 -16.130 1.00 86.06 73 GLY A C 1
ATOM 614 O O . GLY A 1 73 ? 11.993 -2.276 -17.302 1.00 86.06 73 GLY A O 1
ATOM 615 N N . THR A 1 74 ? 12.844 -2.005 -15.237 1.00 84.88 74 THR A N 1
ATOM 616 C CA . THR A 1 74 ? 14.234 -2.332 -15.601 1.00 84.88 74 THR A CA 1
ATOM 617 C C . THR A 1 74 ? 14.821 -3.505 -14.823 1.00 84.88 74 THR A C 1
ATOM 619 O O . THR A 1 74 ? 15.842 -4.054 -15.231 1.00 84.88 74 THR A O 1
ATOM 622 N N . GLU A 1 75 ? 14.178 -3.918 -13.736 1.00 87.31 75 GLU A N 1
ATOM 623 C CA . GLU A 1 75 ? 14.668 -4.961 -12.846 1.00 87.31 75 GLU A CA 1
ATOM 624 C C 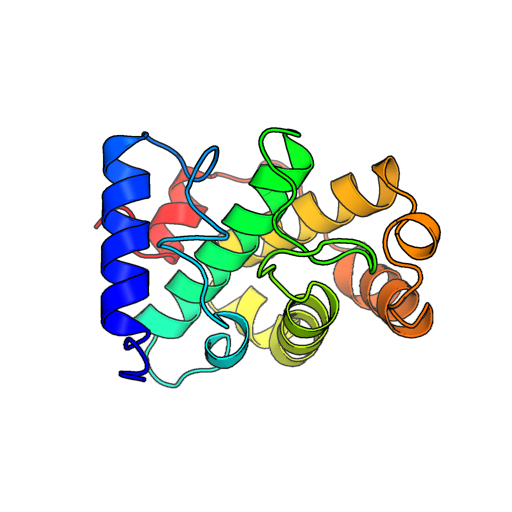. GLU A 1 75 ? 14.587 -6.347 -13.498 1.00 87.31 75 GLU A C 1
ATOM 626 O O . GLU A 1 75 ? 13.589 -6.712 -14.122 1.00 87.31 75 GLU A O 1
ATOM 631 N N . GLU A 1 76 ? 15.648 -7.137 -13.322 1.00 79.94 76 GLU A N 1
ATOM 632 C CA . GLU A 1 76 ? 15.745 -8.522 -13.812 1.00 79.94 76 GLU A CA 1
ATOM 633 C C . GLU A 1 76 ? 15.349 -9.567 -12.748 1.00 79.94 76 GLU A C 1
ATOM 635 O O . GLU A 1 76 ? 15.407 -10.770 -13.006 1.00 79.94 76 GLU A O 1
ATOM 640 N N . TYR A 1 77 ? 14.966 -9.120 -11.548 1.00 82.88 77 TYR A N 1
ATOM 641 C CA . TYR A 1 77 ? 14.522 -9.954 -10.431 1.00 82.88 77 TYR A CA 1
ATOM 642 C C . TYR A 1 77 ? 13.027 -9.755 -10.153 1.00 82.88 77 TYR A C 1
ATOM 644 O O . TYR A 1 77 ? 12.418 -8.794 -10.620 1.00 82.88 77 TYR A O 1
ATOM 652 N N . ASP A 1 78 ? 12.426 -10.686 -9.409 1.00 88.31 78 ASP A N 1
ATOM 653 C CA . ASP A 1 78 ? 11.007 -10.604 -9.079 1.00 88.31 78 ASP A CA 1
ATOM 654 C C . ASP A 1 78 ? 10.743 -9.445 -8.100 1.00 88.31 78 ASP A C 1
ATOM 656 O O . ASP A 1 78 ? 11.282 -9.414 -6.993 1.00 88.31 78 ASP A O 1
ATOM 660 N N . CYS A 1 79 ? 9.874 -8.517 -8.502 1.00 92.62 79 CYS A N 1
ATOM 661 C CA . CYS A 1 79 ? 9.492 -7.337 -7.727 1.00 92.62 79 CYS A CA 1
ATOM 662 C C . CYS A 1 79 ? 7.974 -7.259 -7.528 1.00 92.62 79 CYS A C 1
ATOM 664 O O . CYS A 1 79 ? 7.181 -7.909 -8.215 1.00 92.62 79 CYS A O 1
ATOM 666 N N . HIS A 1 80 ? 7.546 -6.396 -6.611 1.00 96.44 80 HIS A N 1
ATOM 667 C C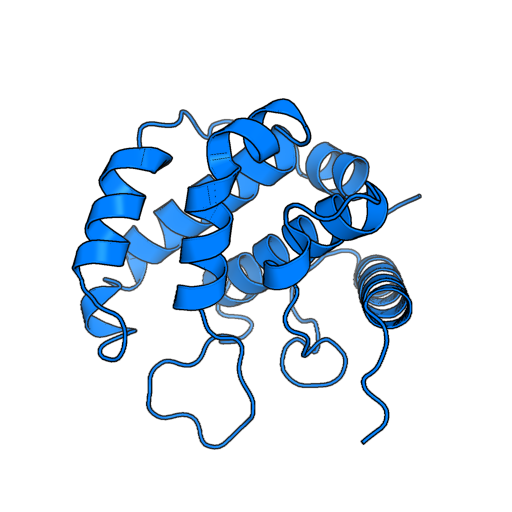A . HIS A 1 80 ? 6.139 -6.055 -6.430 1.00 96.44 80 HIS A CA 1
ATOM 668 C C . HIS A 1 80 ? 5.656 -5.077 -7.509 1.00 96.44 80 HIS A C 1
ATOM 670 O O . HIS A 1 80 ? 6.378 -4.192 -7.957 1.00 96.44 80 HIS A O 1
ATOM 676 N N . HIS A 1 81 ? 4.391 -5.187 -7.907 1.00 95.69 81 HIS A N 1
ATOM 677 C CA . HIS A 1 81 ? 3.797 -4.299 -8.910 1.00 95.69 81 HIS A CA 1
ATOM 678 C C . HIS A 1 81 ? 3.101 -3.105 -8.248 1.00 95.69 81 HIS A C 1
ATOM 680 O O . HIS A 1 81 ? 1.949 -3.229 -7.827 1.00 95.69 81 HIS A O 1
ATOM 686 N N . PHE A 1 82 ? 3.784 -1.958 -8.148 1.00 97.06 82 PHE A N 1
ATOM 687 C CA . PHE A 1 82 ? 3.263 -0.760 -7.470 1.00 97.06 82 PHE A CA 1
ATOM 688 C C . PHE A 1 82 ? 1.857 -0.365 -7.949 1.00 97.06 82 PHE A C 1
ATOM 690 O O . PHE A 1 82 ? 0.964 -0.122 -7.135 1.00 97.06 82 PHE A O 1
ATOM 697 N N . ASP A 1 83 ? 1.612 -0.394 -9.262 1.00 96.94 83 ASP A N 1
ATOM 698 C CA . ASP A 1 83 ? 0.311 -0.057 -9.839 1.00 96.94 83 ASP A CA 1
ATOM 699 C C . ASP A 1 83 ? -0.818 -0.969 -9.345 1.00 96.94 83 ASP A C 1
ATOM 701 O O . ASP A 1 83 ? -1.922 -0.490 -9.086 1.00 96.94 83 ASP A O 1
ATOM 705 N N . MET A 1 84 ? -0.560 -2.268 -9.188 1.00 98.12 84 MET A N 1
ATOM 706 C CA . MET A 1 84 ? -1.549 -3.239 -8.714 1.00 98.12 84 MET A CA 1
ATOM 707 C C . MET A 1 84 ? -1.946 -2.963 -7.262 1.00 98.12 84 MET A C 1
ATOM 709 O O . MET A 1 84 ? -3.137 -2.949 -6.938 1.00 98.12 84 MET A O 1
ATOM 713 N N . TYR A 1 85 ? -0.963 -2.662 -6.409 1.00 98.56 85 TYR A N 1
ATOM 714 C CA . TYR A 1 85 ? -1.201 -2.260 -5.023 1.00 98.56 85 TYR A CA 1
ATOM 715 C C . TYR A 1 85 ? -2.020 -0.973 -4.938 1.00 98.56 85 TYR A C 1
ATOM 717 O O . TYR A 1 85 ? -3.041 -0.929 -4.249 1.00 98.56 85 TYR A O 1
ATOM 725 N N . VAL A 1 86 ? -1.617 0.059 -5.678 1.00 98.12 86 VAL A N 1
ATOM 726 C CA . VAL A 1 86 ? -2.288 1.361 -5.679 1.00 98.12 86 VAL A CA 1
ATOM 727 C C . VAL A 1 86 ? -3.721 1.258 -6.209 1.00 98.12 86 VAL A C 1
ATOM 729 O O . VAL A 1 86 ? -4.640 1.799 -5.591 1.00 98.12 86 VAL A O 1
ATOM 732 N N . LYS A 1 87 ? -3.950 0.525 -7.308 1.00 98.38 87 LYS A N 1
ATOM 733 C CA . LYS A 1 87 ? -5.289 0.312 -7.891 1.00 98.38 87 LYS A CA 1
ATOM 734 C C . LYS A 1 87 ? -6.244 -0.345 -6.897 1.00 98.38 87 LYS A C 1
ATOM 736 O O . LYS A 1 87 ? -7.353 0.154 -6.692 1.00 98.38 87 LYS A O 1
ATOM 741 N N . GLU A 1 88 ? -5.838 -1.447 -6.267 1.00 98.56 88 GLU A N 1
ATOM 742 C CA . GLU A 1 88 ? -6.703 -2.137 -5.303 1.00 98.56 88 GLU A CA 1
ATOM 743 C C . GLU A 1 88 ? -6.860 -1.334 -4.002 1.00 98.56 88 GLU A C 1
ATOM 745 O O . GLU A 1 88 ? -7.947 -1.335 -3.418 1.00 98.56 88 GLU A O 1
ATOM 750 N N . PHE A 1 89 ? -5.835 -0.590 -3.567 1.00 98.56 89 PHE A N 1
ATOM 751 C CA . PHE A 1 89 ? -5.956 0.311 -2.418 1.00 98.56 89 PHE A CA 1
ATOM 752 C C . PHE A 1 89 ? -6.993 1.409 -2.676 1.00 98.56 89 PHE A C 1
ATOM 754 O O . PHE A 1 89 ? -7.913 1.566 -1.875 1.00 98.56 89 PHE A O 1
ATOM 761 N N . LEU A 1 90 ? -6.909 2.110 -3.813 1.00 98.12 90 LEU A N 1
ATOM 762 C CA . LEU A 1 90 ? -7.871 3.145 -4.211 1.00 98.12 90 LEU A CA 1
ATOM 763 C C . LEU A 1 90 ? -9.301 2.606 -4.259 1.00 98.12 90 LEU A C 1
ATOM 765 O O . LEU A 1 90 ? -10.211 3.169 -3.651 1.00 98.12 90 LEU A O 1
ATOM 769 N N . LYS A 1 91 ? -9.490 1.463 -4.921 1.00 98.31 91 LYS A N 1
ATOM 770 C CA . LYS A 1 91 ? -10.793 0.803 -5.073 1.00 98.31 91 LYS A CA 1
ATOM 771 C C . LYS A 1 91 ? -11.492 0.532 -3.741 1.00 98.31 91 LYS A C 1
ATOM 773 O O . LYS A 1 91 ? -12.720 0.595 -3.669 1.00 98.31 91 LYS A O 1
ATOM 778 N N . TYR A 1 92 ? -10.737 0.2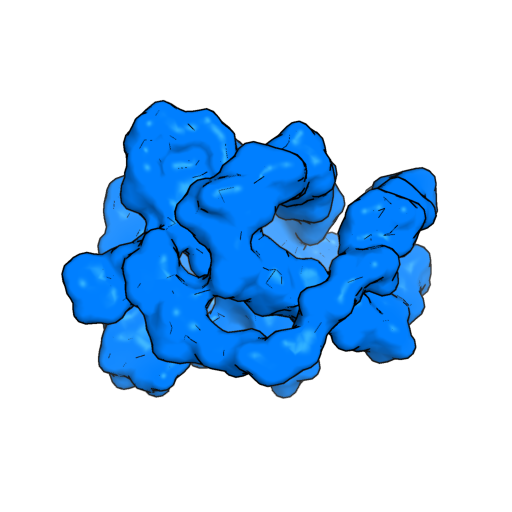30 -2.683 1.00 98.31 92 TYR A N 1
ATOM 779 C CA . TYR A 1 92 ? -11.288 -0.079 -1.361 1.00 98.31 92 TYR A CA 1
ATOM 780 C C . TYR A 1 92 ? -10.987 0.969 -0.289 1.00 98.31 92 TYR A C 1
ATOM 782 O O . TYR A 1 92 ? -11.360 0.754 0.870 1.00 98.31 92 TYR A O 1
ATOM 790 N N . ALA A 1 93 ? -10.396 2.109 -0.650 1.00 97.50 93 ALA A N 1
ATOM 791 C CA . ALA A 1 93 ? -9.959 3.151 0.275 1.00 97.50 93 ALA A CA 1
ATOM 792 C C . ALA A 1 93 ? -11.042 3.550 1.300 1.00 97.50 93 ALA A C 1
ATOM 794 O O . ALA A 1 93 ? -10.748 3.518 2.498 1.00 97.50 93 ALA A O 1
ATOM 795 N N . PRO A 1 94 ? -12.321 3.791 0.925 1.00 96.69 94 PRO A N 1
ATOM 796 C CA . PRO A 1 94 ? -13.358 4.125 1.906 1.00 96.69 94 PRO A CA 1
ATOM 797 C C . PRO A 1 94 ? -13.612 3.014 2.937 1.00 96.69 94 PRO A C 1
ATOM 799 O O . PRO A 1 94 ? -13.849 3.279 4.119 1.00 96.69 94 PRO A O 1
ATOM 802 N N . LYS A 1 95 ? -13.560 1.747 2.507 1.00 97.38 95 LYS A N 1
ATOM 803 C CA . LYS A 1 95 ? -13.751 0.591 3.394 1.00 97.38 95 LYS A CA 1
ATOM 804 C C . LYS A 1 95 ? -12.540 0.399 4.302 1.00 97.38 95 LYS A C 1
ATOM 806 O O . LYS A 1 95 ? -12.738 0.148 5.491 1.00 97.38 95 LYS A O 1
ATOM 811 N N . ILE A 1 96 ? -11.333 0.528 3.753 1.00 97.81 96 ILE A N 1
ATOM 812 C CA . ILE A 1 96 ? -10.068 0.415 4.484 1.00 97.81 96 ILE A CA 1
ATOM 813 C C . ILE A 1 96 ? -9.999 1.500 5.558 1.00 97.81 96 ILE A C 1
ATOM 815 O O . ILE A 1 96 ? -9.878 1.160 6.729 1.00 97.81 96 ILE A O 1
ATOM 819 N N . LYS A 1 97 ? -10.227 2.771 5.202 1.00 96.69 97 LYS A N 1
ATOM 820 C CA . LYS A 1 97 ? -10.257 3.909 6.137 1.00 96.69 97 LYS A CA 1
ATOM 821 C C . LYS A 1 97 ? -11.190 3.681 7.325 1.00 96.69 97 LYS A C 1
ATOM 823 O O . LYS A 1 97 ? -10.860 4.028 8.452 1.00 96.69 97 LYS A O 1
ATOM 828 N N . ARG A 1 98 ? -12.362 3.085 7.089 1.00 95.94 98 ARG A N 1
ATOM 829 C CA . ARG A 1 98 ? -13.331 2.787 8.154 1.00 95.94 98 ARG A CA 1
ATOM 830 C C . ARG A 1 98 ? -12.897 1.627 9.058 1.00 95.94 98 ARG A C 1
ATOM 832 O O . ARG A 1 98 ? -13.265 1.618 10.226 1.00 95.94 98 ARG A O 1
ATOM 839 N N . GLN A 1 99 ? -12.220 0.615 8.516 1.00 95.69 99 GLN A N 1
ATOM 840 C CA . GLN A 1 99 ? -11.867 -0.606 9.257 1.00 95.69 99 GLN A CA 1
ATOM 841 C C . GLN A 1 99 ? -10.498 -0.536 9.935 1.00 95.69 99 GLN A C 1
ATOM 843 O O . GLN A 1 99 ? -10.337 -1.109 11.008 1.00 95.69 99 GLN A O 1
ATOM 848 N N . PHE A 1 100 ? -9.544 0.140 9.301 1.00 96.00 100 PHE A N 1
ATOM 849 C CA . PHE A 1 100 ? -8.143 0.237 9.699 1.00 96.00 100 PHE A CA 1
ATOM 850 C C . PHE A 1 100 ? -7.661 1.685 9.508 1.00 96.00 100 PHE A C 1
ATOM 852 O O . PHE A 1 100 ? -6.872 1.965 8.602 1.00 96.00 100 PHE A O 1
ATOM 859 N N . PRO A 1 101 ? -8.221 2.647 10.264 1.00 95.38 101 PRO A N 1
ATOM 860 C CA . PRO A 1 101 ? -7.929 4.061 10.067 1.00 95.38 101 PRO A CA 1
ATOM 861 C C . PRO A 1 101 ? -6.446 4.402 10.235 1.00 95.38 101 PRO A C 1
ATOM 863 O O . PRO A 1 101 ? -5.949 5.235 9.482 1.00 95.38 101 PRO A O 1
ATOM 866 N N . ASN A 1 102 ? -5.722 3.769 11.164 1.00 95.88 102 ASN A N 1
ATOM 867 C CA . ASN A 1 102 ? -4.303 4.073 11.366 1.00 95.88 102 ASN A CA 1
ATOM 868 C C . ASN A 1 102 ? -3.453 3.519 10.217 1.00 95.88 102 ASN A C 1
ATOM 870 O O . ASN A 1 102 ? -2.620 4.244 9.678 1.00 95.88 102 ASN A O 1
ATOM 874 N N . VAL A 1 103 ? -3.706 2.278 9.784 1.00 96.44 103 VAL A N 1
ATOM 875 C CA . VAL A 1 103 ? -3.015 1.689 8.620 1.00 96.44 103 VAL A CA 1
ATOM 876 C C . VAL A 1 103 ? -3.310 2.484 7.347 1.00 96.44 103 VAL A C 1
ATOM 878 O O . VAL A 1 103 ? -2.402 2.758 6.568 1.00 96.44 103 VAL A O 1
ATOM 881 N N . TYR A 1 104 ? -4.562 2.908 7.151 1.00 97.50 104 TYR A N 1
ATOM 882 C CA . TYR A 1 104 ? -4.944 3.771 6.034 1.00 97.50 104 TYR A CA 1
ATOM 883 C C . TYR A 1 104 ? -4.126 5.067 6.014 1.00 97.50 104 TYR A C 1
ATOM 885 O O . TYR A 1 104 ? -3.565 5.418 4.980 1.00 97.50 104 TYR A O 1
ATOM 893 N N . LEU A 1 105 ? -4.047 5.769 7.150 1.00 97.44 105 LEU A N 1
ATOM 894 C CA . LEU A 1 105 ? -3.301 7.024 7.247 1.00 97.44 105 LEU A CA 1
ATOM 895 C C . LEU A 1 105 ? -1.804 6.815 7.007 1.00 97.44 105 LEU A C 1
ATOM 897 O O . LEU A 1 105 ? -1.197 7.636 6.326 1.00 97.44 105 LEU A O 1
ATOM 901 N N . ALA A 1 106 ? -1.228 5.723 7.517 1.00 96.94 106 ALA A N 1
ATOM 902 C CA . ALA A 1 106 ? 0.182 5.392 7.311 1.00 96.94 106 ALA A CA 1
ATOM 903 C C . ALA A 1 106 ? 0.501 5.190 5.824 1.00 96.94 106 ALA A C 1
ATOM 905 O O . ALA A 1 106 ? 1.426 5.809 5.309 1.00 96.94 106 ALA A O 1
ATOM 906 N N . ILE A 1 107 ? -0.328 4.416 5.117 1.00 98.19 107 ILE A N 1
ATOM 907 C CA . ILE A 1 107 ? -0.190 4.201 3.670 1.00 98.19 107 ILE A CA 1
ATOM 908 C C . ILE A 1 107 ? -0.319 5.522 2.907 1.00 98.19 107 ILE A C 1
ATOM 910 O O . ILE A 1 107 ? 0.516 5.819 2.059 1.00 98.19 107 ILE A O 1
ATOM 914 N N . VAL A 1 108 ? -1.344 6.332 3.203 1.00 98.06 108 VAL A N 1
ATOM 915 C CA . VAL A 1 108 ? -1.545 7.616 2.509 1.00 98.06 108 VAL A CA 1
ATOM 916 C C . VAL A 1 108 ? -0.363 8.553 2.740 1.00 98.06 108 VAL A C 1
ATOM 918 O O . VAL A 1 108 ? 0.098 9.174 1.788 1.00 98.06 108 VAL A O 1
ATOM 921 N N . LYS A 1 109 ? 0.164 8.619 3.967 1.00 96.81 109 LYS A N 1
ATOM 922 C CA . LYS A 1 109 ? 1.343 9.428 4.277 1.00 96.81 109 LYS A CA 1
ATOM 923 C C . LYS A 1 109 ? 2.564 8.978 3.473 1.00 96.81 109 LYS A C 1
ATOM 925 O O . LYS A 1 109 ? 3.163 9.817 2.812 1.00 96.81 109 LYS A O 1
ATOM 930 N N . SER A 1 110 ? 2.895 7.687 3.479 1.00 97.00 110 SER A N 1
ATOM 931 C CA . SER A 1 110 ? 4.051 7.184 2.723 1.00 97.00 110 SER A CA 1
ATOM 932 C C . SER A 1 110 ? 3.892 7.396 1.217 1.00 97.00 110 SER A C 1
ATOM 934 O O . SER A 1 110 ? 4.838 7.796 0.549 1.00 97.00 110 SER A O 1
ATOM 936 N N . LEU A 1 111 ? 2.680 7.236 0.670 1.00 97.31 111 LEU A N 1
ATOM 937 C CA . LEU A 1 111 ? 2.403 7.577 -0.729 1.00 97.31 111 LEU A CA 1
ATOM 938 C C . LEU A 1 111 ? 2.646 9.069 -1.022 1.00 97.31 111 LEU A C 1
ATOM 940 O O . LEU A 1 111 ? 3.222 9.395 -2.054 1.00 97.31 111 LEU A O 1
ATOM 944 N N . MET A 1 112 ? 2.235 9.974 -0.128 1.00 95.62 112 MET A N 1
ATOM 945 C CA . MET A 1 112 ? 2.473 11.415 -0.289 1.00 95.62 112 MET A CA 1
ATOM 946 C C . MET A 1 112 ? 3.964 11.769 -0.257 1.00 95.62 112 MET A C 1
ATOM 948 O O . MET A 1 112 ? 4.409 12.583 -1.066 1.00 95.62 112 MET A O 1
ATOM 952 N N . GLU A 1 113 ? 4.731 11.180 0.663 1.00 94.19 113 GLU A N 1
ATOM 953 C CA . GLU A 1 113 ? 6.173 11.438 0.768 1.00 94.19 113 GLU A CA 1
ATOM 954 C C . GLU A 1 113 ? 6.934 10.879 -0.443 1.00 94.19 113 GLU A C 1
ATOM 956 O O . GLU A 1 113 ? 7.759 11.587 -1.026 1.00 94.19 113 GLU A O 1
ATOM 961 N N . LEU A 1 114 ? 6.594 9.667 -0.894 1.00 94.50 114 LEU A N 1
ATOM 962 C CA . LEU A 1 114 ? 7.186 9.073 -2.094 1.00 94.50 114 LEU A CA 1
ATOM 963 C C . LEU A 1 114 ? 6.876 9.882 -3.358 1.00 94.50 114 LEU A C 1
ATOM 965 O O . LEU A 1 114 ? 7.788 10.149 -4.133 1.00 94.50 114 LEU A O 1
ATOM 969 N N . ASP A 1 115 ? 5.627 10.313 -3.571 1.00 94.56 115 ASP A N 1
ATOM 970 C CA . ASP A 1 115 ? 5.271 11.119 -4.754 1.00 94.56 115 ASP A CA 1
ATOM 971 C C . ASP A 1 115 ? 6.041 12.443 -4.787 1.00 94.56 115 ASP A C 1
ATOM 973 O O . ASP A 1 115 ? 6.522 12.887 -5.832 1.00 94.56 115 ASP A O 1
ATOM 977 N N . LYS A 1 116 ? 6.205 13.060 -3.613 1.00 91.69 116 LYS A N 1
ATOM 978 C CA . LYS A 1 116 ? 6.946 14.309 -3.455 1.00 91.69 116 LYS A CA 1
ATOM 979 C C . LYS A 1 116 ? 8.438 14.145 -3.754 1.00 91.69 116 LYS A C 1
ATOM 981 O O . LYS A 1 116 ? 9.041 15.097 -4.253 1.00 91.69 116 LYS A O 1
ATOM 986 N N . ARG A 1 117 ? 9.035 12.994 -3.425 1.00 93.06 117 ARG A N 1
ATOM 987 C CA . ARG A 1 117 ? 10.463 12.725 -3.650 1.00 93.06 117 ARG A CA 1
ATOM 988 C C . ARG A 1 117 ? 10.754 12.241 -5.070 1.00 93.06 117 ARG A C 1
ATOM 990 O O . ARG A 1 117 ? 11.608 12.826 -5.728 1.00 93.06 117 ARG A O 1
ATOM 997 N N . GLU A 1 118 ? 10.050 11.211 -5.529 1.00 83.62 118 GLU A N 1
ATOM 998 C CA . GLU A 1 118 ? 10.458 10.405 -6.690 1.00 83.62 118 GLU A CA 1
ATOM 999 C C . GLU A 1 118 ? 9.919 10.909 -8.031 1.00 83.62 118 GLU A C 1
ATOM 1001 O O . GLU A 1 118 ? 10.377 10.459 -9.074 1.00 83.62 118 GLU A O 1
ATOM 1006 N N . GLN A 1 119 ? 8.950 11.836 -8.040 1.00 87.50 119 GLN A N 1
ATOM 1007 C CA . GLN A 1 119 ? 8.209 12.206 -9.258 1.00 87.50 119 GLN A CA 1
ATOM 1008 C C . GLN A 1 119 ? 7.718 10.953 -10.001 1.00 87.50 119 GLN A C 1
ATOM 1010 O O . GLN A 1 119 ? 8.286 10.566 -11.022 1.00 87.50 119 GLN A O 1
ATOM 1015 N N . TRP A 1 120 ? 6.668 10.305 -9.493 1.00 93.31 120 TRP A N 1
ATOM 1016 C CA . TRP A 1 120 ? 6.255 8.956 -9.908 1.00 93.31 120 TRP A CA 1
ATOM 1017 C C . TRP A 1 120 ? 6.194 8.687 -11.416 1.00 93.31 120 TRP A C 1
ATOM 1019 O O . TRP A 1 120 ? 6.505 7.580 -11.838 1.00 93.31 120 TRP A O 1
ATOM 1029 N N . GLU A 1 121 ? 5.824 9.662 -12.248 1.00 93.94 121 GLU A N 1
ATOM 1030 C CA . GLU A 1 121 ? 5.841 9.518 -13.708 1.00 93.94 121 GLU A CA 1
ATOM 1031 C C . GLU A 1 121 ? 7.229 9.211 -14.291 1.00 93.94 121 GLU A C 1
ATOM 1033 O O . GLU A 1 121 ? 7.322 8.550 -15.325 1.00 93.94 121 GLU A O 1
ATOM 1038 N N . SER A 1 122 ? 8.289 9.721 -13.665 1.00 91.69 122 SER A N 1
ATOM 1039 C CA . SER A 1 122 ? 9.677 9.461 -14.047 1.00 91.69 122 SER A CA 1
ATOM 1040 C C . SER A 1 122 ? 10.164 8.126 -13.501 1.00 91.69 122 SER A C 1
ATOM 1042 O O . SER A 1 122 ? 10.847 7.402 -14.220 1.00 91.69 122 SER A O 1
ATOM 1044 N N . GLU A 1 123 ? 9.820 7.817 -12.251 1.00 94.31 123 GLU A N 1
ATOM 1045 C CA . GLU A 1 123 ? 10.280 6.605 -11.566 1.00 94.31 123 GLU A CA 1
ATOM 1046 C C . GLU A 1 123 ? 9.582 5.342 -12.082 1.00 94.31 123 GLU A C 1
ATOM 1048 O O . GLU A 1 123 ? 10.193 4.291 -12.237 1.00 94.31 123 GLU A O 1
ATOM 1053 N N . PHE A 1 124 ? 8.300 5.453 -12.429 1.00 94.38 124 PHE A N 1
ATOM 1054 C CA . PHE A 1 124 ? 7.487 4.352 -12.932 1.00 94.38 124 PHE A CA 1
ATOM 1055 C C . PHE A 1 124 ? 6.954 4.656 -14.341 1.00 94.38 124 PHE A C 1
ATOM 1057 O O . PHE A 1 124 ? 5.740 4.810 -14.537 1.00 94.38 124 PHE A O 1
ATOM 1064 N N . PRO A 1 125 ? 7.829 4.722 -15.363 1.00 93.81 125 PRO A N 1
ATOM 1065 C CA . PRO A 1 125 ? 7.431 5.052 -16.734 1.00 93.81 125 PRO A CA 1
ATOM 1066 C C . PRO A 1 125 ? 6.515 3.990 -17.365 1.00 93.81 125 PRO A C 1
ATOM 1068 O O . PRO A 1 125 ? 5.846 4.242 -18.368 1.00 93.81 125 PRO A O 1
ATOM 1071 N N . ASN A 1 126 ? 6.480 2.789 -16.786 1.00 92.25 126 ASN A N 1
ATOM 1072 C CA . ASN A 1 126 ? 5.599 1.682 -17.147 1.00 92.25 126 ASN A CA 1
ATOM 1073 C C . ASN A 1 126 ? 4.161 1.832 -16.608 1.00 92.25 126 ASN A C 1
ATOM 1075 O O . ASN A 1 126 ? 3.278 1.079 -17.027 1.00 92.25 126 ASN A O 1
ATOM 1079 N N . ILE A 1 127 ? 3.901 2.781 -15.703 1.00 95.31 127 ILE A N 1
ATOM 1080 C CA . ILE A 1 127 ? 2.586 3.008 -15.095 1.00 95.31 127 ILE A CA 1
ATOM 1081 C C . ILE A 1 127 ? 1.895 4.202 -15.762 1.00 95.31 127 ILE A C 1
ATOM 1083 O O . ILE A 1 127 ? 2.484 5.243 -16.039 1.00 95.31 127 ILE A O 1
ATOM 1087 N N . CYS A 1 128 ? 0.595 4.061 -16.025 1.00 94.31 128 CYS A N 1
ATOM 1088 C CA . CYS A 1 128 ? -0.189 5.136 -16.622 1.00 94.31 128 CYS A CA 1
ATOM 1089 C C . CYS A 1 128 ? -0.332 6.321 -15.655 1.00 94.31 128 CYS A C 1
ATOM 1091 O O . CYS A 1 128 ? -0.858 6.154 -14.554 1.00 94.31 128 CYS A O 1
ATOM 1093 N N . LYS A 1 129 ? 0.026 7.529 -16.114 1.00 95.25 129 LYS A N 1
ATOM 1094 C CA . LYS A 1 129 ? -0.111 8.788 -15.360 1.00 95.25 129 LYS A CA 1
ATOM 1095 C C . LYS A 1 129 ? -1.505 9.004 -14.755 1.00 95.25 129 LYS A C 1
ATOM 1097 O O . LYS A 1 129 ? -1.615 9.544 -13.660 1.00 95.25 129 LYS A O 1
ATOM 1102 N N . GLU A 1 130 ? -2.564 8.555 -15.431 1.00 97.12 130 GLU A N 1
ATOM 1103 C CA . GLU A 1 130 ? -3.940 8.664 -14.926 1.00 97.12 130 GLU A CA 1
ATOM 1104 C C . GLU A 1 130 ? -4.109 7.993 -13.551 1.00 97.12 130 GLU A C 1
ATOM 1106 O O . GLU A 1 130 ? -4.858 8.481 -12.707 1.00 97.12 130 GLU A O 1
ATOM 1111 N N . LEU A 1 131 ? -3.371 6.909 -13.279 1.00 97.38 131 LEU A N 1
ATOM 1112 C CA . LEU A 1 131 ? -3.381 6.277 -11.963 1.00 97.38 131 LEU A CA 1
ATOM 1113 C C . LEU A 1 131 ? -2.836 7.220 -10.883 1.00 97.38 131 LEU A C 1
ATOM 1115 O O . LEU A 1 131 ? -3.439 7.327 -9.818 1.00 97.38 131 LEU A O 1
ATOM 1119 N N . PHE A 1 132 ? -1.732 7.917 -11.153 1.00 96.81 132 PHE A N 1
ATOM 1120 C CA . PHE A 1 132 ? -1.129 8.861 -10.209 1.00 96.81 132 PHE A CA 1
ATOM 1121 C C . PHE A 1 132 ? -2.011 10.083 -9.986 1.00 96.81 132 PHE A C 1
ATOM 1123 O O . PHE A 1 132 ? -2.207 10.500 -8.846 1.00 96.81 132 PHE A O 1
ATOM 1130 N N . ASP A 1 133 ? -2.617 10.611 -11.050 1.00 96.69 133 ASP A N 1
ATOM 1131 C CA . ASP A 1 133 ? -3.578 11.708 -10.940 1.00 96.69 133 ASP A CA 1
ATOM 1132 C C . ASP A 1 133 ? -4.773 11.311 -10.049 1.00 96.69 133 ASP A C 1
ATOM 1134 O O . ASP A 1 133 ? -5.169 12.081 -9.172 1.00 96.69 133 ASP A O 1
ATOM 1138 N N . ASN A 1 134 ? -5.285 10.081 -10.191 1.00 96.81 134 ASN A N 1
ATOM 1139 C CA . ASN A 1 134 ? -6.347 9.551 -9.331 1.00 96.81 134 ASN A CA 1
ATOM 1140 C C . ASN A 1 134 ? -5.902 9.407 -7.870 1.00 96.81 134 ASN A C 1
ATOM 1142 O O . ASN A 1 134 ? -6.655 9.761 -6.967 1.00 96.81 134 ASN A O 1
ATOM 1146 N N . VAL A 1 135 ? -4.679 8.931 -7.610 1.00 96.62 135 VAL A N 1
ATOM 1147 C CA . VAL A 1 135 ? -4.133 8.872 -6.242 1.00 96.62 135 VAL A CA 1
ATOM 1148 C C . VAL A 1 135 ? -4.092 10.251 -5.606 1.00 96.62 135 VAL A C 1
ATOM 1150 O O . VAL A 1 135 ? -4.607 10.436 -4.501 1.00 96.62 135 VAL A O 1
ATOM 1153 N N . ARG A 1 136 ? -3.507 11.223 -6.307 1.00 96.56 136 ARG A N 1
ATOM 1154 C CA . ARG A 1 136 ? -3.361 12.592 -5.810 1.00 96.56 136 ARG A CA 1
ATOM 1155 C C . ARG A 1 136 ? -4.729 13.221 -5.534 1.00 96.56 136 ARG A C 1
ATOM 1157 O O . ARG A 1 136 ? -4.915 13.812 -4.474 1.00 96.56 136 ARG A O 1
ATOM 1164 N N . GLY A 1 137 ? -5.690 13.048 -6.443 1.00 96.12 137 GLY A N 1
ATOM 1165 C CA . GLY A 1 137 ? -7.041 13.603 -6.312 1.00 96.12 137 GLY A CA 1
ATOM 1166 C C . GLY A 1 137 ? -7.906 12.942 -5.234 1.00 96.12 137 GLY A C 1
ATOM 1167 O O . GLY A 1 137 ? -8.689 13.623 -4.578 1.00 96.12 137 GLY A O 1
ATOM 1168 N N . GLU A 1 138 ? -7.772 11.633 -5.014 1.00 95.25 138 GLU A N 1
ATOM 1169 C CA . GLU A 1 138 ? -8.625 10.902 -4.065 1.00 95.25 138 GLU A CA 1
ATOM 1170 C C . GLU A 1 138 ? -8.023 10.821 -2.653 1.00 95.25 138 GLU A C 1
ATOM 1172 O O . GLU A 1 138 ? -8.753 10.837 -1.658 1.00 95.25 138 GLU A O 1
ATOM 1177 N N . LEU A 1 139 ? -6.694 10.723 -2.532 1.00 95.12 139 LEU A N 1
ATOM 1178 C CA . LEU A 1 139 ? -6.034 10.398 -1.263 1.00 95.12 139 LEU A CA 1
ATOM 1179 C C . LEU A 1 139 ? -5.329 11.593 -0.612 1.00 95.12 139 LEU A C 1
ATOM 1181 O O . LEU A 1 139 ? -5.426 11.745 0.610 1.00 95.12 139 LEU A O 1
ATOM 1185 N N . PHE A 1 140 ? -4.656 12.455 -1.382 1.00 93.44 140 PHE A N 1
ATOM 1186 C CA . PHE A 1 140 ? -3.701 13.445 -0.838 1.00 93.44 140 PHE A CA 1
ATOM 1187 C C . PHE A 1 140 ? -4.356 14.687 -0.219 1.00 93.44 140 PHE A C 1
ATOM 1189 O O . PHE A 1 140 ? -3.681 15.593 0.263 1.00 93.44 140 PHE A O 1
ATOM 1196 N N . HIS A 1 141 ? -5.685 14.716 -0.168 1.00 90.19 141 HIS A N 1
ATOM 1197 C CA . HIS A 1 141 ? -6.453 15.685 0.614 1.00 90.19 141 HIS A CA 1
ATOM 1198 C C . HIS A 1 141 ? -6.728 15.207 2.051 1.00 90.19 141 HIS A C 1
ATOM 1200 O O . HIS A 1 141 ? -7.438 15.870 2.807 1.00 90.19 141 HIS A O 1
ATOM 1206 N N . THR A 1 142 ? -6.201 14.040 2.431 1.00 86.75 142 THR A N 1
ATOM 1207 C CA . THR A 1 142 ? -6.330 13.491 3.783 1.00 86.75 142 THR A CA 1
ATOM 1208 C C . THR A 1 142 ? -5.357 14.181 4.739 1.00 86.75 142 THR A C 1
ATOM 1210 O O . THR A 1 142 ? -4.171 14.291 4.451 1.00 86.75 142 THR A O 1
ATOM 1213 N N . ASP A 1 143 ? -5.845 14.588 5.911 1.00 87.38 143 ASP A N 1
ATOM 1214 C CA . ASP A 1 143 ? -4.985 15.067 6.996 1.00 87.38 143 ASP A CA 1
ATOM 1215 C C . ASP A 1 143 ? -4.233 13.889 7.644 1.00 87.38 143 ASP A C 1
ATOM 1217 O O . ASP A 1 143 ? -4.849 13.008 8.250 1.00 87.38 143 ASP A O 1
ATOM 1221 N N . VAL A 1 144 ? -2.909 13.850 7.470 1.00 85.06 144 VAL A N 1
ATOM 1222 C CA . VAL A 1 144 ? -2.019 12.735 7.860 1.00 85.06 144 VAL A CA 1
ATOM 1223 C C . VAL A 1 144 ? -1.066 13.093 9.012 1.00 85.06 144 VAL A C 1
ATOM 1225 O O . VAL A 1 144 ? 0.099 12.695 9.034 1.00 85.06 144 VAL A O 1
ATOM 1228 N N . GLN A 1 145 ? -1.541 13.854 9.999 1.00 83.06 145 GLN A N 1
ATOM 1229 C CA . GLN A 1 145 ? -0.727 14.270 11.147 1.00 83.06 145 GLN A CA 1
ATOM 1230 C C . GLN A 1 145 ? -0.746 13.271 12.316 1.00 83.06 145 GLN A C 1
ATOM 1232 O O . GLN A 1 145 ? -1.762 12.646 12.608 1.00 83.06 145 GLN A O 1
ATOM 1237 N N . ASN A 1 146 ? 0.381 13.189 13.039 1.00 80.88 146 ASN A N 1
ATOM 1238 C CA . ASN A 1 146 ? 0.528 12.464 14.312 1.00 80.88 146 ASN A CA 1
ATOM 1239 C C . ASN A 1 146 ? 0.108 10.980 14.265 1.00 80.88 146 ASN A C 1
ATOM 1241 O O . ASN A 1 146 ? -0.613 10.504 15.143 1.00 80.88 146 ASN A O 1
ATOM 1245 N N . ILE A 1 147 ? 0.561 10.249 13.240 1.00 89.12 147 ILE A N 1
ATOM 1246 C CA . ILE A 1 147 ? 0.311 8.807 13.121 1.00 89.12 147 ILE A CA 1
ATOM 1247 C C . ILE A 1 147 ? 0.998 8.067 14.271 1.00 89.12 147 ILE A C 1
ATOM 1249 O O . ILE A 1 147 ? 2.209 8.159 14.459 1.00 89.12 147 ILE A O 1
ATOM 1253 N N . ASP A 1 148 ? 0.200 7.316 15.021 1.00 88.44 148 ASP A N 1
ATOM 1254 C CA . ASP A 1 148 ? 0.652 6.428 16.084 1.00 88.44 148 ASP A CA 1
ATOM 1255 C C . ASP A 1 148 ? 0.939 5.044 15.483 1.00 88.44 148 ASP A C 1
ATOM 1257 O O . ASP A 1 148 ? 0.022 4.256 15.228 1.00 88.44 148 ASP A O 1
ATOM 1261 N N . TYR A 1 149 ? 2.215 4.771 15.199 1.00 88.56 149 TYR A N 1
ATOM 1262 C CA . TYR A 1 149 ? 2.629 3.536 14.530 1.00 88.56 149 TYR A CA 1
ATOM 1263 C C . TYR A 1 149 ? 2.378 2.279 15.368 1.00 88.56 149 TYR A C 1
ATOM 1265 O O . TYR A 1 149 ? 2.135 1.217 14.793 1.00 88.56 149 TYR A O 1
ATOM 1273 N N . ASP A 1 150 ? 2.305 2.381 16.699 1.00 87.56 150 ASP A N 1
ATOM 1274 C CA . ASP A 1 150 ? 1.897 1.243 17.524 1.00 87.56 150 ASP A CA 1
ATOM 1275 C C . ASP A 1 150 ? 0.472 0.824 17.154 1.00 87.56 150 ASP A C 1
ATOM 1277 O O . ASP A 1 150 ? 0.207 -0.357 16.921 1.00 87.56 150 ASP A O 1
ATOM 1281 N N . LYS A 1 151 ? -0.449 1.782 16.985 1.00 91.06 151 LYS A N 1
ATOM 1282 C CA . LYS A 1 151 ? -1.826 1.485 16.551 1.00 91.06 151 LYS A CA 1
ATOM 1283 C C . LYS A 1 151 ? -1.897 0.887 15.151 1.00 91.06 151 LYS A C 1
ATOM 1285 O O . LYS A 1 151 ? -2.771 0.055 14.908 1.00 91.06 151 LYS A O 1
ATOM 1290 N N . VAL A 1 152 ? -0.982 1.254 14.253 1.00 91.94 152 VAL A N 1
ATOM 1291 C CA . VAL A 1 152 ? -0.880 0.650 12.913 1.00 91.94 152 VAL A CA 1
ATOM 1292 C C . VAL A 1 152 ? -0.608 -0.852 13.036 1.00 91.94 152 VAL A C 1
ATOM 1294 O O . VAL A 1 152 ? -1.349 -1.675 12.488 1.00 91.94 152 VAL A O 1
ATOM 1297 N N . TYR A 1 153 ? 0.384 -1.240 13.838 1.00 87.69 153 TYR A N 1
ATOM 1298 C CA . TYR A 1 153 ? 0.698 -2.650 14.070 1.00 87.69 153 TYR A CA 1
ATOM 1299 C C . TYR A 1 153 ? -0.403 -3.407 14.829 1.00 87.69 153 TYR A C 1
ATOM 1301 O O . TYR A 1 153 ? -0.636 -4.596 14.566 1.00 87.69 153 TYR A O 1
ATOM 1309 N N . GLN A 1 154 ? -1.100 -2.739 15.755 1.00 89.12 154 GLN A N 1
ATOM 1310 C CA . GLN A 1 154 ? -2.243 -3.306 16.478 1.00 89.12 154 GLN A CA 1
ATOM 1311 C C . GLN A 1 154 ? -3.416 -3.611 15.537 1.00 89.12 154 GLN A C 1
ATOM 1313 O O . GLN A 1 154 ? -3.958 -4.719 15.577 1.00 89.12 154 GLN A O 1
ATOM 1318 N N . GLU A 1 155 ? -3.777 -2.676 14.654 1.00 90.56 155 GLU A N 1
ATOM 1319 C CA . GLU A 1 155 ? -4.790 -2.883 13.609 1.00 90.56 155 GLU A CA 1
ATOM 1320 C C . GLU A 1 155 ? -4.404 -4.026 12.667 1.00 90.56 155 GLU A C 1
ATOM 1322 O O . GLU A 1 155 ? -5.237 -4.879 12.345 1.00 90.56 155 GLU A O 1
ATOM 1327 N N . GLY A 1 156 ? -3.123 -4.084 12.296 1.00 82.75 156 GLY A N 1
ATOM 1328 C CA . GLY A 1 156 ? -2.524 -5.148 11.496 1.00 82.75 156 GLY A CA 1
ATOM 1329 C C . GLY A 1 156 ? -2.597 -6.537 12.125 1.00 82.75 156 GLY A C 1
ATOM 1330 O O . GLY A 1 156 ? -2.565 -7.533 11.400 1.00 82.75 156 GLY A O 1
ATOM 1331 N N . ARG A 1 157 ? -2.725 -6.612 13.458 1.00 81.62 157 ARG A N 1
ATOM 1332 C CA . ARG A 1 157 ? -2.531 -7.829 14.268 1.00 81.62 157 ARG A CA 1
ATOM 1333 C C . ARG A 1 157 ? -1.148 -8.455 14.050 1.00 81.62 157 ARG A C 1
ATOM 1335 O O . ARG A 1 157 ? -1.015 -9.675 13.999 1.00 81.62 157 ARG A O 1
ATOM 1342 N N . MET A 1 158 ? -0.124 -7.613 13.907 1.00 80.25 158 MET A N 1
ATOM 1343 C CA . MET A 1 158 ? 1.256 -8.069 13.696 1.00 80.25 158 MET A CA 1
ATOM 1344 C C . MET A 1 158 ? 1.996 -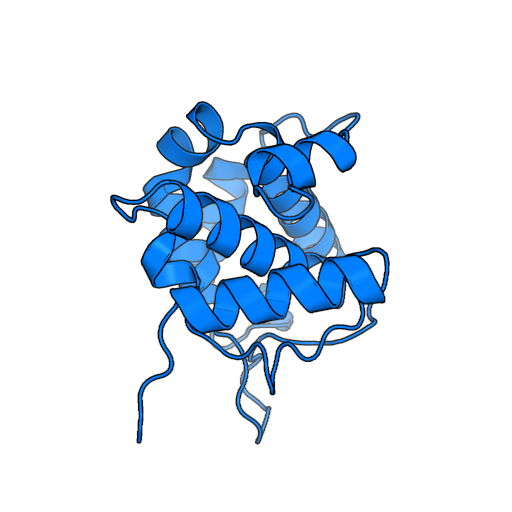8.307 15.015 1.00 80.25 158 MET A C 1
ATOM 1346 O O . MET A 1 158 ? 2.790 -9.237 15.141 1.00 80.25 158 MET A O 1
ATOM 1350 N N . LEU A 1 159 ? 1.655 -7.573 16.070 1.00 67.06 159 LEU A N 1
ATOM 1351 C CA . LEU A 1 159 ? 2.315 -7.752 17.366 1.00 67.06 159 LEU A CA 1
ATOM 1352 C C . LEU A 1 159 ? 1.635 -8.815 18.260 1.00 67.06 159 LEU A C 1
ATOM 1354 O O . LEU A 1 159 ? 2.318 -9.426 19.081 1.00 67.06 159 LEU A O 1
ATOM 1358 N N . TYR A 1 160 ? 0.358 -9.169 18.028 1.00 58.38 160 TYR A N 1
ATOM 1359 C CA . TYR A 1 160 ? -0.453 -10.069 18.887 1.00 58.38 160 TYR A CA 1
ATOM 1360 C C . TYR A 1 160 ? -0.963 -11.344 18.219 1.00 58.38 160 TYR A C 1
ATOM 1362 O O . TYR A 1 160 ? -1.368 -11.307 17.042 1.00 58.38 160 TYR A O 1
#

Radius of gyration: 14.68 Å; chains: 1; bounding box: 30×40×36 Å

Foldseek 3Di:
DPPDDLVVLLVVQLVVCVVVVHLEPDPCQPSNPDQLLVQCPPPDLLSNLQSLVSLLSQLVNVLVVVDNQDDQPDDPGGHHDPLSNLVSCLVCVVVCCVQQVLSSLSNLVSLVSCCVPPVCCVRRVVDDVVSVVSSCVRRVVDDNPDRDVVSSCVSNVSND

Secondary structure (DSSP, 8-state):
-----HHHHHHHHHHHHHHHTSSSS--TTTTT---GGGGTT-SSHHHHHHHHHHHHHHHHHHHTTS---B--S--SS--B-HHHHHHHHHHHHHHHHHH-HHHHHHHHHHHHHHHHHH-HHHH-TTS-HHHHHHHHHHHTTS---S--HHHHHHHHT---

Organism: NCBI:txid155322